Protein AF-A0AAD5WE08-F1 (afdb_monomer_lite)

Sequence (123 aa):
MAFITTPTFSLYNGSLFTIPSKQAKESEQPASKRKIIDPFDPEASVPLPYQLDEQPYSTSVWKRNERERYRVRCVNNGYETLRKHLPVSDVEKRISKVDTLRLAIRYIKHLEAVLKNEEHMFK

Structure (mmCIF, N/CA/C/O backbone):
data_AF-A0AAD5WE08-F1
#
_entry.id   AF-A0AAD5WE08-F1
#
loop_
_atom_site.group_PDB
_atom_site.id
_atom_site.type_symbol
_atom_site.label_atom_id
_atom_site.label_alt_id
_atom_site.label_comp_id
_atom_site.label_asym_id
_atom_site.label_entity_id
_atom_site.label_seq_id
_atom_site.pdbx_PDB_ins_code
_atom_site.Cartn_x
_atom_site.Cartn_y
_atom_site.Cartn_z
_atom_site.occupancy
_atom_site.B_iso_or_equiv
_atom_site.au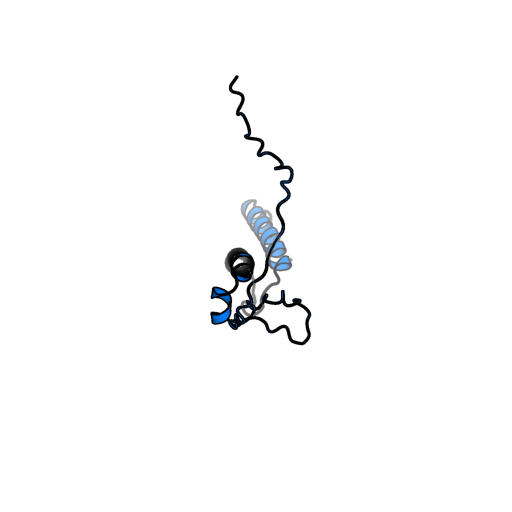th_seq_id
_atom_site.auth_comp_id
_atom_site.auth_asym_id
_atom_site.auth_atom_id
_atom_site.pdbx_PDB_model_num
ATOM 1 N N . MET A 1 1 ? 47.212 24.996 5.043 1.00 40.91 1 MET A N 1
ATOM 2 C CA . MET A 1 1 ? 46.680 25.553 3.782 1.00 40.91 1 MET A CA 1
ATOM 3 C C . MET A 1 1 ? 47.349 24.813 2.630 1.00 40.91 1 MET A C 1
ATOM 5 O O . MET A 1 1 ? 48.452 25.177 2.254 1.00 40.91 1 MET A O 1
ATOM 9 N N . ALA A 1 2 ? 46.764 23.710 2.160 1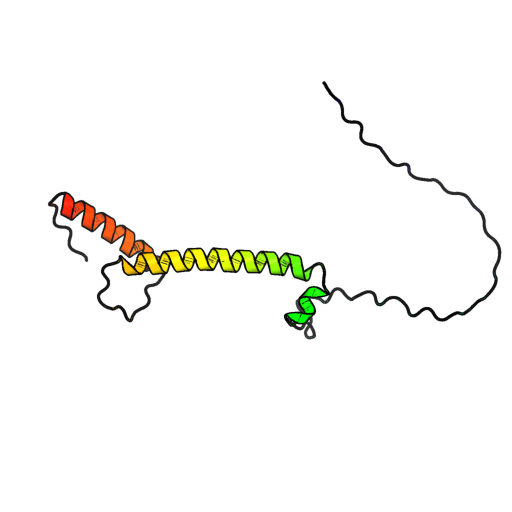.00 43.53 2 ALA A N 1
ATOM 10 C CA . ALA A 1 2 ? 47.317 22.926 1.054 1.00 43.53 2 ALA A CA 1
ATOM 11 C C . ALA A 1 2 ? 46.549 23.277 -0.228 1.00 43.53 2 ALA A C 1
ATOM 13 O O . ALA A 1 2 ? 45.365 22.970 -0.341 1.00 43.53 2 ALA A O 1
ATOM 14 N N . PHE A 1 3 ? 47.216 23.967 -1.152 1.00 45.06 3 PHE A N 1
ATOM 15 C CA . PHE A 1 3 ? 46.708 24.254 -2.490 1.00 45.06 3 PHE A CA 1
ATOM 16 C C . PHE A 1 3 ? 47.048 23.070 -3.396 1.00 45.06 3 PHE A C 1
ATOM 18 O O . PHE A 1 3 ? 48.214 22.723 -3.561 1.00 45.06 3 PHE A O 1
ATOM 25 N N . ILE A 1 4 ? 46.026 22.428 -3.953 1.00 52.19 4 ILE A N 1
ATOM 26 C CA . ILE A 1 4 ? 46.170 21.372 -4.956 1.00 52.19 4 ILE A CA 1
ATOM 27 C C . ILE A 1 4 ? 46.263 22.018 -6.342 1.00 52.19 4 ILE A C 1
ATOM 29 O O . ILE A 1 4 ? 45.307 22.616 -6.829 1.00 52.19 4 ILE A O 1
ATOM 33 N N . THR A 1 5 ? 47.444 21.915 -6.950 1.00 51.31 5 THR A N 1
ATOM 34 C CA . THR A 1 5 ? 47.770 22.364 -8.309 1.00 51.31 5 THR A CA 1
ATOM 35 C C . THR A 1 5 ? 47.083 21.477 -9.348 1.00 51.31 5 THR A C 1
ATOM 37 O O . THR A 1 5 ? 47.321 20.272 -9.395 1.00 51.31 5 THR A O 1
ATOM 40 N N . THR A 1 6 ? 46.259 22.058 -10.218 1.00 56.38 6 THR A N 1
ATOM 41 C CA . THR A 1 6 ? 45.755 21.393 -11.430 1.00 56.38 6 THR A CA 1
ATOM 42 C C . THR A 1 6 ? 46.803 21.475 -12.545 1.00 56.38 6 THR A C 1
ATOM 44 O O . THR A 1 6 ? 47.280 22.581 -12.808 1.00 56.38 6 THR A O 1
ATOM 47 N N . PRO A 1 7 ? 47.143 20.389 -13.260 1.00 52.69 7 PRO A N 1
ATOM 48 C CA . PRO A 1 7 ? 47.931 20.511 -14.478 1.00 52.69 7 PRO A CA 1
ATOM 49 C C . PRO A 1 7 ? 47.046 20.997 -15.634 1.00 52.69 7 PRO A C 1
ATOM 51 O O . PRO A 1 7 ? 46.107 20.325 -16.059 1.00 52.69 7 PRO A O 1
ATOM 54 N N . THR A 1 8 ? 47.365 22.185 -16.141 1.00 57.94 8 THR A N 1
ATOM 55 C CA . THR A 1 8 ? 46.933 22.695 -17.443 1.00 57.94 8 THR A CA 1
ATOM 56 C C . THR A 1 8 ? 47.721 21.970 -18.533 1.00 57.94 8 THR A C 1
ATOM 58 O O . THR A 1 8 ? 48.951 21.956 -18.503 1.00 57.94 8 THR A O 1
ATOM 61 N N . PHE A 1 9 ? 47.039 21.349 -19.499 1.00 45.12 9 PHE A N 1
ATOM 62 C CA . PHE A 1 9 ? 47.710 20.768 -20.663 1.00 45.12 9 PHE A CA 1
ATOM 63 C C . PHE A 1 9 ? 47.558 21.683 -21.879 1.00 45.12 9 PHE A C 1
ATOM 65 O O . PHE A 1 9 ? 46.476 22.176 -22.190 1.00 45.12 9 PHE A O 1
ATOM 72 N N . SER A 1 10 ? 48.710 21.943 -22.488 1.00 48.69 10 SER A N 1
ATOM 73 C CA . SER A 1 10 ? 49.018 22.990 -23.456 1.00 48.69 10 SER A CA 1
ATOM 74 C C . SER A 1 10 ? 48.394 22.756 -24.835 1.00 48.69 10 SER A C 1
ATOM 76 O O . SER A 1 10 ? 48.390 21.635 -25.344 1.00 48.69 10 SER A O 1
ATOM 78 N N . LEU A 1 11 ? 47.930 23.842 -25.462 1.00 44.28 11 LEU A N 1
ATOM 79 C CA . LEU A 1 11 ? 47.588 23.902 -26.883 1.00 44.28 11 LEU A CA 1
ATOM 80 C C . LEU A 1 11 ? 48.883 23.863 -27.705 1.00 44.28 11 LEU A C 1
ATOM 82 O O . LEU A 1 11 ? 49.681 24.799 -27.669 1.00 44.28 11 LEU A O 1
ATOM 86 N N . TYR A 1 12 ? 49.095 22.776 -28.446 1.00 42.19 12 TYR A N 1
ATOM 87 C CA . TYR A 1 12 ? 50.210 22.673 -29.381 1.00 42.19 12 TYR A CA 1
ATOM 88 C C . TYR A 1 12 ? 49.869 23.407 -30.684 1.00 42.19 12 TYR A C 1
ATOM 90 O O . TYR A 1 12 ? 48.940 23.039 -31.403 1.00 42.19 12 TYR A O 1
ATOM 98 N N . ASN A 1 13 ? 50.636 24.467 -30.942 1.00 44.44 13 ASN A N 1
ATOM 99 C CA . ASN A 1 13 ? 50.675 25.228 -32.184 1.00 44.44 13 ASN A CA 1
ATOM 100 C C . ASN A 1 13 ? 51.419 24.458 -33.284 1.00 44.44 13 ASN A C 1
ATOM 102 O O . ASN A 1 13 ? 52.279 23.625 -33.013 1.00 44.44 13 ASN A O 1
ATOM 106 N N . GLY A 1 14 ? 51.067 24.769 -34.531 1.00 39.59 14 GLY A N 1
ATOM 107 C CA . GLY A 1 14 ? 51.415 24.003 -35.720 1.00 39.59 14 GLY A CA 1
ATOM 108 C C . GLY A 1 14 ? 52.897 23.923 -36.086 1.00 39.59 14 GLY A C 1
ATOM 109 O O . GLY A 1 14 ? 53.716 24.769 -35.736 1.00 39.59 14 GLY A O 1
ATOM 110 N N . SER A 1 15 ? 53.196 22.910 -36.899 1.00 39.03 15 SER A N 1
ATOM 111 C CA . SER A 1 15 ? 54.400 22.830 -37.717 1.00 39.03 15 SER A CA 1
ATOM 112 C C . SER A 1 15 ? 54.043 22.254 -39.087 1.00 39.03 15 SER A C 1
ATOM 114 O O . SER A 1 15 ? 53.389 21.217 -39.202 1.00 39.03 15 SER A O 1
ATOM 116 N N . LEU A 1 16 ? 54.444 23.010 -40.105 1.00 44.88 16 LEU A N 1
ATOM 117 C CA . LEU A 1 16 ? 54.352 22.771 -41.539 1.00 44.88 16 LEU A CA 1
ATOM 118 C C . LEU A 1 16 ? 55.339 21.687 -41.973 1.00 44.88 16 LEU A C 1
ATOM 120 O O . LEU A 1 16 ? 56.527 21.960 -41.909 1.00 44.88 16 LEU A O 1
ATOM 124 N N . PHE A 1 17 ? 54.879 20.565 -42.535 1.00 34.69 17 PHE A N 1
ATOM 125 C CA . PHE A 1 17 ? 55.613 19.839 -43.584 1.00 34.69 17 PHE A CA 1
ATOM 126 C C . PHE A 1 17 ? 54.633 19.067 -44.483 1.00 34.69 17 PHE A C 1
ATOM 128 O O . PHE A 1 17 ? 53.858 18.234 -44.020 1.00 34.69 17 PHE A O 1
ATOM 135 N N . THR A 1 18 ? 54.692 19.360 -45.781 1.00 33.00 18 THR A N 1
ATOM 136 C CA . THR A 1 18 ? 54.013 18.643 -46.872 1.00 33.00 18 THR A CA 1
ATOM 137 C C . THR A 1 18 ? 55.073 17.913 -47.710 1.00 33.00 18 THR A C 1
ATOM 139 O O . THR A 1 18 ? 56.204 18.396 -47.780 1.00 33.00 18 THR A O 1
ATOM 142 N N . ILE A 1 19 ? 54.631 16.864 -48.437 1.00 32.06 19 ILE A N 1
ATOM 143 C CA . ILE A 1 19 ? 55.205 16.196 -49.644 1.00 32.06 19 ILE A CA 1
ATOM 144 C C . ILE A 1 19 ? 55.863 14.810 -49.359 1.00 32.06 19 ILE A C 1
ATOM 146 O O . ILE A 1 19 ? 56.600 14.719 -48.382 1.00 32.06 19 ILE A O 1
ATOM 150 N N . PRO A 1 20 ? 55.758 13.750 -50.217 1.00 37.97 20 PRO A N 1
ATOM 151 C CA . PRO A 1 20 ? 54.789 13.379 -51.273 1.00 37.97 20 PRO A CA 1
ATOM 152 C C . PRO A 1 20 ? 54.209 11.934 -51.160 1.00 37.97 20 PRO A C 1
ATOM 154 O O . PRO A 1 20 ? 54.599 11.112 -50.339 1.00 37.97 20 PRO A O 1
ATOM 157 N N . SER A 1 21 ? 53.298 11.628 -52.091 1.00 36.50 21 SER A N 1
ATOM 158 C CA . SER A 1 21 ? 52.581 10.374 -52.371 1.00 36.50 21 SER A CA 1
ATOM 159 C C . SER A 1 21 ? 53.399 9.077 -52.527 1.00 36.50 21 SER A C 1
ATOM 161 O O . SER A 1 21 ? 54.386 9.056 -53.262 1.00 36.50 21 SER A O 1
ATOM 163 N N . LYS A 1 22 ? 52.824 7.953 -52.072 1.00 39.81 22 LYS A N 1
ATOM 164 C CA . LYS A 1 22 ? 52.801 6.671 -52.806 1.00 39.81 22 LYS A CA 1
ATOM 165 C C . LYS A 1 22 ? 51.478 5.945 -52.543 1.00 39.81 22 LYS A C 1
ATOM 167 O O . LYS A 1 22 ? 51.022 5.854 -51.411 1.00 39.81 22 LYS A O 1
ATOM 172 N N . GLN A 1 23 ? 50.854 5.486 -53.623 1.00 36.53 23 GLN A N 1
ATOM 173 C CA . GLN A 1 23 ? 49.604 4.735 -53.629 1.00 36.53 23 GLN A CA 1
ATOM 174 C C . GLN A 1 23 ? 49.810 3.341 -53.020 1.00 36.53 23 GLN A C 1
ATOM 176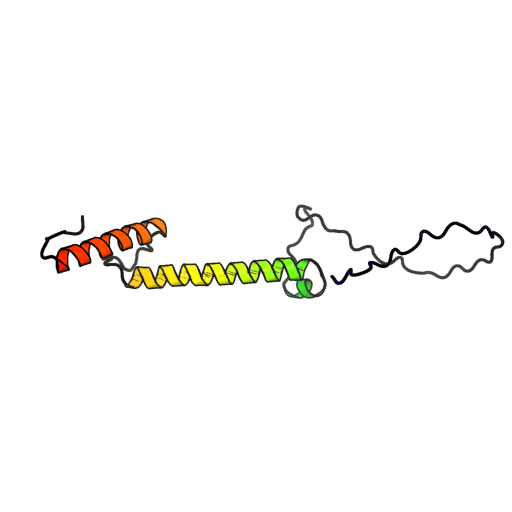 O O . GLN A 1 23 ? 50.691 2.609 -53.463 1.00 36.53 23 GLN A O 1
ATOM 181 N N . ALA A 1 24 ? 48.939 2.956 -52.091 1.00 36.69 24 ALA A N 1
ATOM 182 C CA . ALA A 1 24 ? 48.586 1.566 -51.834 1.00 36.69 24 ALA A CA 1
ATOM 183 C C . ALA A 1 24 ? 47.093 1.534 -51.486 1.00 36.69 24 ALA A C 1
ATOM 185 O O . ALA A 1 24 ? 46.665 2.020 -50.442 1.00 36.69 24 ALA A O 1
ATOM 186 N N . LYS A 1 25 ? 46.287 1.049 -52.433 1.00 39.38 25 LYS A N 1
ATOM 187 C CA . LYS A 1 25 ? 44.914 0.621 -52.179 1.00 39.38 25 LYS A CA 1
ATOM 188 C C . LYS A 1 25 ? 45.012 -0.728 -51.476 1.00 39.38 25 LYS A C 1
ATOM 190 O O . LYS A 1 25 ? 45.254 -1.724 -52.146 1.00 39.38 25 LYS A O 1
ATOM 195 N N . GLU A 1 26 ? 44.789 -0.750 -50.173 1.00 35.66 26 GLU A N 1
ATOM 196 C CA . GLU A 1 26 ? 44.359 -1.954 -49.468 1.00 35.66 26 GLU A CA 1
ATOM 197 C C . GLU A 1 26 ? 43.034 -1.652 -48.772 1.00 35.66 26 GLU A C 1
ATOM 199 O O . GLU A 1 26 ? 42.798 -0.580 -48.219 1.00 35.66 26 GLU A O 1
ATOM 204 N N . SER A 1 27 ? 42.110 -2.580 -48.959 1.00 40.41 27 SER A N 1
ATOM 205 C CA . SER A 1 27 ? 40.704 -2.506 -48.609 1.00 40.41 27 SER A CA 1
ATOM 206 C C . SER A 1 27 ? 40.503 -2.609 -47.099 1.00 40.41 27 SER A C 1
ATOM 208 O O . SER A 1 27 ? 40.371 -3.711 -46.570 1.00 40.41 27 SER A O 1
ATOM 210 N N . GLU A 1 28 ? 40.414 -1.476 -46.410 1.00 39.44 28 GLU A N 1
ATOM 211 C CA . GLU A 1 28 ? 39.891 -1.433 -45.045 1.00 39.44 28 GLU A CA 1
ATOM 212 C C . GLU A 1 28 ? 38.385 -1.147 -45.076 1.00 39.44 28 GLU A C 1
ATOM 214 O O . GLU A 1 28 ? 37.923 -0.066 -45.446 1.00 39.44 28 GLU A O 1
ATOM 219 N N . GLN A 1 29 ? 37.605 -2.167 -44.714 1.00 36.53 29 GLN A N 1
ATOM 220 C CA . GLN A 1 29 ? 36.174 -2.067 -44.428 1.00 36.53 29 GLN A CA 1
ATOM 221 C C . GLN A 1 29 ? 35.949 -0.933 -43.411 1.00 36.53 29 GLN A C 1
ATOM 223 O O . GLN A 1 29 ? 36.518 -0.994 -42.317 1.00 36.53 29 GLN A O 1
ATOM 228 N N . PRO A 1 30 ? 35.144 0.106 -43.709 1.00 37.09 30 PRO A N 1
ATOM 229 C CA . PRO A 1 30 ? 34.954 1.192 -42.765 1.00 37.09 30 PRO A CA 1
ATOM 230 C C . PRO A 1 30 ? 34.209 0.663 -41.539 1.00 37.09 30 PRO A C 1
ATOM 232 O O . PRO A 1 30 ? 33.101 0.135 -41.650 1.00 37.09 30 PRO A O 1
ATOM 235 N N . ALA A 1 31 ? 34.830 0.818 -40.368 1.00 48.62 31 ALA A N 1
ATOM 236 C CA . ALA A 1 31 ? 34.240 0.525 -39.071 1.00 48.62 31 ALA A CA 1
ATOM 237 C C . ALA A 1 31 ? 32.812 1.088 -39.012 1.00 48.62 31 ALA A C 1
ATOM 239 O O . ALA A 1 31 ? 32.606 2.305 -39.052 1.00 48.62 31 ALA A O 1
ATOM 240 N N . SER A 1 32 ? 31.829 0.183 -38.966 1.00 49.78 32 SER A N 1
ATOM 241 C CA . SER A 1 32 ? 30.408 0.517 -38.913 1.00 49.78 32 SER A CA 1
ATOM 242 C C . SER A 1 32 ? 30.162 1.417 -37.706 1.00 49.78 32 SER A C 1
ATOM 244 O O . SER A 1 32 ? 30.155 0.966 -36.557 1.00 49.78 32 SER A O 1
ATOM 246 N N . LYS A 1 33 ? 30.008 2.720 -37.964 1.00 50.41 33 LYS A N 1
ATOM 247 C CA . LYS A 1 33 ? 29.521 3.685 -36.982 1.00 50.41 33 LYS A CA 1
ATOM 248 C C . LYS A 1 33 ? 28.128 3.207 -36.597 1.00 50.41 33 LYS A C 1
ATOM 250 O O . LYS A 1 33 ? 27.182 3.419 -37.352 1.00 50.41 33 LYS A O 1
ATOM 255 N N . ARG A 1 34 ? 28.025 2.494 -35.470 1.00 58.97 34 ARG A N 1
ATOM 256 C CA . ARG A 1 34 ? 26.754 1.993 -34.937 1.00 58.97 34 ARG A CA 1
ATOM 257 C C . ARG A 1 34 ? 25.809 3.187 -34.863 1.00 58.97 34 ARG A C 1
ATOM 259 O O . ARG A 1 34 ? 26.061 4.120 -34.102 1.00 58.97 34 ARG A O 1
ATOM 266 N N . LYS A 1 35 ? 24.792 3.196 -35.728 1.00 62.34 35 LYS A N 1
ATOM 267 C CA . LYS A 1 35 ? 23.781 4.251 -35.752 1.00 62.34 35 LYS A CA 1
ATOM 268 C C . LYS A 1 35 ? 23.181 4.302 -34.351 1.00 62.34 35 LYS A C 1
ATOM 270 O O . LYS A 1 35 ? 22.784 3.266 -33.823 1.00 62.34 35 LYS A O 1
ATOM 275 N N . ILE A 1 36 ? 23.176 5.478 -33.731 1.00 64.94 36 ILE A N 1
ATOM 276 C CA . ILE A 1 36 ? 22.331 5.718 -32.564 1.00 64.94 36 ILE A CA 1
ATOM 277 C C . ILE A 1 36 ? 20.908 5.543 -33.091 1.00 64.94 36 ILE A C 1
ATOM 279 O O . ILE A 1 36 ? 20.441 6.367 -33.871 1.00 64.94 36 ILE A O 1
ATOM 283 N N . ILE A 1 37 ? 20.301 4.397 -32.785 1.00 68.31 37 ILE A N 1
ATOM 284 C CA . ILE A 1 37 ? 18.940 4.072 -33.206 1.00 68.31 37 ILE A CA 1
ATOM 285 C C . ILE A 1 37 ? 18.027 5.007 -32.418 1.00 68.31 37 ILE A C 1
ATOM 287 O O . ILE A 1 37 ? 18.095 5.035 -31.185 1.00 68.31 37 ILE A O 1
ATOM 291 N N . ASP A 1 38 ? 17.237 5.809 -33.130 1.00 72.88 38 ASP A N 1
ATOM 292 C CA . ASP A 1 38 ? 16.216 6.646 -32.512 1.00 72.88 38 ASP A CA 1
ATOM 293 C C . ASP A 1 38 ? 15.225 5.727 -31.774 1.00 72.88 38 ASP A C 1
ATOM 295 O O . ASP A 1 38 ? 14.686 4.804 -32.388 1.00 72.88 38 ASP A O 1
ATOM 299 N N . PRO A 1 39 ? 14.980 5.930 -30.466 1.00 69.81 39 PRO A N 1
ATOM 300 C CA . PRO A 1 39 ? 14.023 5.132 -29.703 1.00 69.81 39 PRO A CA 1
ATOM 301 C C . PRO A 1 39 ? 12.593 5.105 -30.270 1.00 69.81 39 PRO A C 1
ATOM 303 O O . PRO A 1 39 ? 11.813 4.256 -29.841 1.00 69.81 39 PRO A O 1
ATOM 306 N N . PHE A 1 40 ? 12.240 6.027 -31.174 1.00 73.75 40 PHE A N 1
ATOM 307 C CA . PHE A 1 40 ? 10.926 6.119 -31.821 1.00 73.75 40 PHE A CA 1
ATOM 308 C C . PHE A 1 40 ? 10.943 5.792 -33.322 1.00 73.75 40 PHE A C 1
ATOM 310 O O . PHE A 1 40 ? 9.942 6.025 -34.002 1.00 73.75 40 PHE A O 1
ATOM 317 N N . ASP A 1 41 ? 12.048 5.259 -33.851 1.00 81.56 41 ASP A N 1
ATOM 318 C CA . ASP A 1 41 ? 12.098 4.774 -35.233 1.00 81.56 41 ASP A CA 1
ATOM 319 C C . ASP A 1 41 ? 11.060 3.642 -35.423 1.00 81.56 41 ASP A C 1
ATOM 321 O O . ASP A 1 41 ? 10.958 2.770 -34.555 1.00 81.56 41 ASP A O 1
ATOM 325 N N . PRO A 1 42 ? 10.272 3.599 -36.516 1.00 77.75 42 PRO A N 1
ATOM 326 C CA . PRO A 1 42 ? 9.410 2.451 -36.811 1.00 77.75 42 PRO A CA 1
ATOM 327 C C . PRO A 1 42 ? 10.170 1.113 -36.889 1.00 77.75 42 PRO A C 1
ATOM 329 O O . PRO A 1 42 ? 9.557 0.065 -36.689 1.00 77.75 42 PRO A O 1
ATOM 332 N N . GLU A 1 43 ? 11.485 1.131 -37.137 1.00 74.38 43 GLU A N 1
ATOM 333 C CA . GLU A 1 43 ? 12.354 -0.055 -37.084 1.00 74.38 43 GLU A CA 1
ATOM 334 C C . GLU A 1 43 ? 12.992 -0.298 -35.696 1.00 74.38 43 GLU A C 1
ATOM 336 O O . GLU A 1 43 ? 13.714 -1.283 -35.505 1.00 74.38 43 GLU A O 1
ATOM 341 N N . ALA A 1 44 ? 12.738 0.561 -34.700 1.00 70.25 44 ALA A N 1
ATOM 342 C CA . ALA A 1 44 ? 13.274 0.408 -33.350 1.00 70.25 44 ALA A CA 1
ATOM 343 C C . ALA A 1 44 ? 12.630 -0.789 -32.632 1.00 70.25 44 ALA A C 1
ATOM 345 O O . ALA A 1 44 ? 11.542 -0.718 -32.060 1.00 70.25 44 ALA A O 1
ATOM 346 N N . SER A 1 45 ? 13.345 -1.913 -32.616 1.00 72.31 45 SER A N 1
ATOM 347 C CA . SER A 1 45 ? 12.993 -3.078 -31.805 1.00 72.31 45 SER A CA 1
ATOM 348 C C . SER A 1 45 ? 13.467 -2.895 -30.366 1.00 72.31 45 SER A C 1
ATOM 350 O O . SER A 1 45 ? 14.623 -2.544 -30.123 1.00 72.31 45 SER A O 1
ATOM 352 N N . VAL A 1 46 ? 12.617 -3.242 -29.392 1.00 70.50 46 VAL A N 1
ATOM 353 C CA . VAL A 1 46 ? 13.076 -3.463 -28.013 1.00 70.50 46 VAL A CA 1
ATOM 354 C C . VAL A 1 46 ? 14.124 -4.585 -28.052 1.00 70.50 46 VAL A C 1
ATOM 356 O O . VAL A 1 46 ? 13.810 -5.671 -28.546 1.00 70.50 46 VAL A O 1
ATOM 359 N N . PRO A 1 47 ? 15.365 -4.353 -27.588 1.00 68.38 47 PRO A N 1
ATOM 360 C CA . PRO A 1 47 ? 16.412 -5.364 -27.658 1.00 68.38 47 PRO A CA 1
ATOM 361 C C . PRO A 1 47 ? 16.044 -6.574 -26.797 1.00 68.38 47 PRO A C 1
ATOM 363 O O . PRO A 1 47 ? 15.613 -6.437 -25.648 1.00 68.38 47 PRO A O 1
ATOM 366 N N . LEU A 1 48 ? 16.220 -7.768 -27.364 1.00 67.94 48 LEU A N 1
ATOM 367 C CA . LEU A 1 48 ? 16.043 -9.030 -26.656 1.00 67.94 48 LEU A CA 1
ATOM 368 C C . LEU A 1 48 ? 17.058 -9.120 -25.504 1.00 67.94 48 LEU A C 1
ATOM 370 O O . LEU A 1 48 ? 18.145 -8.552 -25.614 1.00 67.94 48 LEU A O 1
ATOM 374 N N . PRO A 1 49 ? 16.767 -9.857 -24.414 1.00 63.16 49 PRO A N 1
ATOM 375 C CA . PRO A 1 49 ? 17.639 -9.913 -23.238 1.00 63.16 49 PRO A CA 1
ATOM 376 C C . PRO A 1 49 ? 19.111 -10.233 -23.544 1.00 63.16 49 PRO A C 1
ATOM 378 O O . PRO A 1 49 ? 19.992 -9.652 -22.924 1.00 63.16 49 PRO A O 1
ATOM 381 N N . TYR A 1 50 ? 19.376 -11.088 -24.537 1.00 62.84 50 TYR A N 1
ATOM 382 C CA . TYR A 1 50 ? 20.732 -11.443 -24.985 1.00 62.84 50 TYR A CA 1
ATOM 383 C C . TYR A 1 50 ? 21.469 -10.283 -25.692 1.00 62.84 50 TYR A C 1
ATOM 385 O O . TYR A 1 50 ? 22.689 -10.189 -25.630 1.00 62.84 50 TYR A O 1
ATOM 393 N N . GLN A 1 51 ? 20.743 -9.359 -26.324 1.00 64.31 51 GLN A N 1
ATOM 394 C CA . GLN A 1 51 ? 21.311 -8.217 -27.054 1.00 64.31 51 GLN A CA 1
ATOM 395 C C . GLN A 1 51 ? 21.684 -7.045 -26.127 1.00 64.31 51 GLN A C 1
ATOM 397 O O . GLN A 1 51 ? 22.275 -6.061 -26.575 1.00 64.31 51 GLN A O 1
ATOM 402 N N . LEU A 1 52 ? 21.336 -7.128 -24.837 1.00 61.88 52 LEU A N 1
ATOM 403 C CA . LEU A 1 52 ? 21.642 -6.096 -23.843 1.00 61.88 52 LEU A CA 1
ATOM 404 C C . LEU A 1 52 ? 23.122 -6.087 -23.438 1.00 61.88 52 LEU A C 1
ATOM 406 O O . LEU A 1 52 ? 23.637 -5.035 -23.055 1.00 61.88 52 LEU A O 1
ATOM 410 N N . ASP A 1 53 ? 2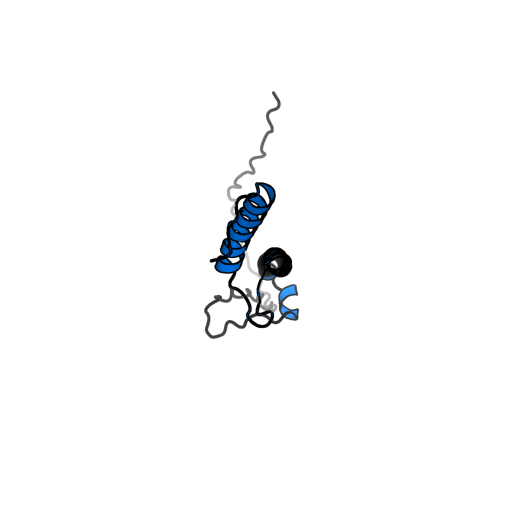3.819 -7.218 -23.566 1.00 60.41 53 ASP A N 1
ATOM 411 C CA . ASP A 1 53 ? 25.223 -7.338 -23.160 1.00 60.41 53 ASP A CA 1
ATOM 412 C C . ASP A 1 53 ? 26.177 -6.577 -24.104 1.00 60.41 53 ASP A C 1
ATOM 414 O O . ASP A 1 53 ? 27.244 -6.131 -23.683 1.00 60.41 53 ASP A O 1
ATOM 418 N N . GLU A 1 54 ? 25.776 -6.332 -25.360 1.00 60.47 54 GLU A N 1
ATOM 419 C CA . GLU A 1 54 ? 26.627 -5.691 -26.377 1.00 60.47 54 GLU A CA 1
ATOM 420 C C . GLU A 1 54 ? 26.536 -4.152 -26.435 1.00 60.47 54 GLU A C 1
ATOM 422 O O . GLU A 1 54 ? 27.315 -3.508 -27.152 1.00 60.47 54 GLU A O 1
ATOM 427 N N . GLN A 1 55 ? 25.602 -3.531 -25.701 1.00 58.75 55 GLN A N 1
ATOM 428 C CA . GLN A 1 55 ? 25.338 -2.089 -25.790 1.00 58.75 55 GLN A CA 1
ATOM 429 C C . GLN A 1 55 ? 25.661 -1.362 -24.470 1.00 58.75 55 GLN A C 1
ATOM 431 O O . GLN A 1 55 ? 24.881 -1.450 -23.514 1.00 58.75 55 GLN A O 1
ATOM 436 N N . PRO A 1 56 ? 26.752 -0.568 -24.397 1.00 56.59 56 PRO A N 1
ATOM 437 C CA . PRO A 1 56 ? 27.253 0.010 -23.143 1.00 56.59 56 PRO A CA 1
ATOM 438 C C . PRO A 1 56 ? 26.277 0.989 -22.470 1.00 56.59 56 PRO A C 1
ATOM 440 O O . PRO A 1 56 ? 26.262 1.093 -21.245 1.00 56.59 56 PRO A O 1
ATOM 443 N N . TYR A 1 57 ? 25.409 1.659 -23.237 1.00 54.62 57 TYR A N 1
ATOM 444 C CA . TYR A 1 57 ? 24.384 2.564 -22.696 1.00 54.62 57 TYR A CA 1
ATOM 445 C C . TYR A 1 57 ? 23.104 1.840 -22.240 1.00 54.62 57 TYR A C 1
ATOM 447 O O . TYR A 1 57 ? 22.407 2.315 -21.343 1.00 54.62 57 TYR A O 1
ATOM 455 N N . SER A 1 58 ? 22.808 0.668 -22.817 1.00 61.50 58 SER A N 1
ATOM 456 C CA . SER A 1 58 ? 21.605 -0.109 -22.489 1.00 61.50 58 SER A CA 1
ATOM 457 C C . SER A 1 58 ? 21.684 -0.705 -21.080 1.00 61.50 58 SER A C 1
ATOM 459 O O . SER A 1 58 ? 20.702 -0.698 -20.336 1.00 61.50 58 SER A O 1
ATOM 461 N N . THR A 1 59 ? 22.883 -1.120 -20.661 1.00 67.06 59 THR A N 1
ATOM 462 C CA . THR A 1 59 ? 23.096 -1.793 -19.376 1.00 67.06 59 THR A CA 1
ATOM 463 C C . THR A 1 59 ? 22.879 -0.865 -18.181 1.00 67.06 59 THR A C 1
ATOM 465 O O . THR A 1 59 ? 22.375 -1.311 -17.152 1.00 67.06 59 THR A O 1
ATOM 468 N N . SER A 1 60 ? 23.211 0.429 -18.281 1.00 78.25 60 SER A N 1
ATOM 469 C CA . SER A 1 60 ? 23.076 1.377 -17.164 1.00 78.25 60 SER A CA 1
ATOM 470 C C . SER A 1 60 ? 21.612 1.747 -16.901 1.00 78.25 60 SER A C 1
ATOM 472 O O . SER A 1 60 ? 21.155 1.703 -15.753 1.00 78.25 60 SER A O 1
ATOM 474 N N . VAL A 1 61 ? 20.853 2.037 -17.965 1.00 80.38 61 VAL A N 1
ATOM 475 C CA . VAL A 1 61 ? 19.413 2.318 -17.904 1.00 80.38 61 VAL A CA 1
ATOM 476 C C . VAL A 1 61 ? 18.649 1.072 -17.472 1.00 80.38 61 VAL A C 1
ATOM 478 O O . VAL A 1 61 ? 17.815 1.162 -16.572 1.00 80.38 61 VAL A O 1
ATOM 481 N N . TRP A 1 62 ? 18.976 -0.097 -18.031 1.00 80.88 62 TRP A N 1
ATOM 482 C CA . TRP A 1 62 ? 18.379 -1.369 -17.630 1.00 80.88 62 TRP A CA 1
ATOM 483 C C . TRP A 1 62 ? 18.638 -1.676 -16.149 1.00 80.88 62 TRP A C 1
ATOM 485 O O . TRP A 1 62 ? 17.685 -1.893 -15.401 1.00 80.88 62 TRP A O 1
ATOM 495 N N . LYS A 1 63 ? 19.891 -1.568 -15.675 1.00 84.25 63 LYS A N 1
ATOM 496 C CA . LYS A 1 63 ? 20.236 -1.740 -14.250 1.00 84.25 63 LYS A CA 1
ATOM 497 C C . LYS A 1 63 ? 19.468 -0.763 -13.360 1.00 84.25 63 LYS A C 1
ATOM 499 O O . LYS A 1 63 ? 19.051 -1.132 -12.265 1.00 84.25 63 LYS A O 1
ATOM 504 N N . ARG A 1 64 ? 19.286 0.492 -13.790 1.00 88.69 64 ARG A N 1
ATOM 505 C CA . ARG A 1 64 ? 18.502 1.492 -13.043 1.00 88.69 64 ARG A CA 1
ATOM 506 C C . ARG A 1 64 ? 17.021 1.116 -12.979 1.00 88.69 64 ARG A C 1
ATOM 508 O O . ARG A 1 64 ? 16.439 1.183 -11.899 1.00 88.69 64 ARG A O 1
ATOM 515 N N . ASN A 1 65 ? 16.433 0.705 -14.098 1.00 93.31 65 ASN A N 1
ATOM 516 C CA . ASN A 1 65 ? 15.034 0.286 -14.164 1.00 93.31 65 ASN A CA 1
ATOM 517 C C . ASN A 1 65 ? 14.783 -0.975 -13.331 1.00 93.31 65 ASN A C 1
ATOM 519 O O . ASN A 1 65 ? 13.762 -1.065 -12.655 1.00 93.31 65 ASN A O 1
ATOM 523 N N . GLU A 1 66 ? 15.723 -1.918 -13.324 1.00 91.12 66 GLU A N 1
ATOM 524 C CA . GLU A 1 66 ? 15.609 -3.131 -12.519 1.00 91.12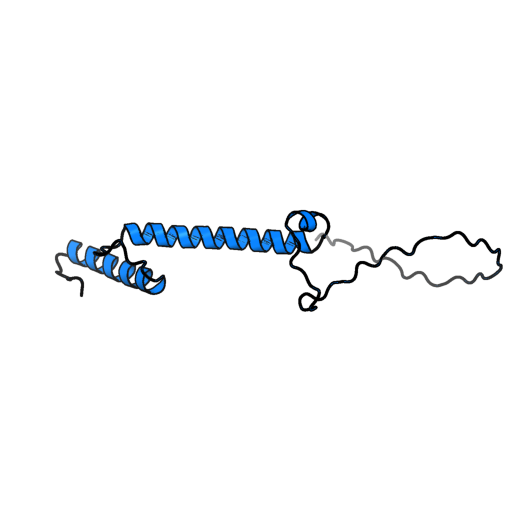 66 GLU A CA 1
ATOM 525 C C . GLU A 1 66 ? 15.643 -2.822 -11.017 1.00 91.12 66 GLU A C 1
ATOM 527 O O . GLU A 1 66 ? 14.802 -3.308 -10.259 1.00 91.12 66 GLU A O 1
ATOM 532 N N . ARG A 1 67 ? 16.528 -1.913 -10.582 1.00 96.44 67 ARG A N 1
ATOM 533 C CA . ARG A 1 67 ? 16.506 -1.409 -9.198 1.00 96.44 67 ARG A CA 1
ATOM 534 C C . ARG A 1 67 ? 15.171 -0.757 -8.846 1.00 96.44 67 ARG A C 1
ATOM 536 O O . ARG A 1 67 ? 14.652 -0.984 -7.754 1.00 96.44 67 ARG A O 1
ATOM 543 N N . GLU A 1 68 ? 14.603 0.028 -9.759 1.00 97.19 68 GLU A N 1
ATOM 544 C CA . GLU A 1 68 ? 13.316 0.686 -9.526 1.00 97.19 68 GLU A CA 1
ATOM 545 C C . GLU A 1 68 ? 12.164 -0.322 -9.423 1.00 97.19 68 GLU A C 1
ATOM 547 O O . GLU A 1 68 ? 11.336 -0.223 -8.517 1.00 97.19 68 GLU A O 1
ATOM 552 N N . ARG A 1 69 ? 12.150 -1.360 -10.267 1.00 98.12 69 ARG A N 1
ATOM 553 C CA . ARG A 1 69 ? 11.189 -2.469 -10.153 1.00 98.12 69 ARG A CA 1
ATOM 554 C C . ARG A 1 69 ? 11.285 -3.162 -8.800 1.00 98.12 69 ARG A C 1
ATOM 556 O O . ARG A 1 69 ? 10.252 -3.413 -8.180 1.00 98.12 69 ARG A O 1
ATOM 563 N N . TYR A 1 70 ? 12.500 -3.441 -8.325 1.00 98.12 70 TYR A N 1
ATOM 564 C CA . TYR A 1 70 ? 12.709 -4.039 -7.006 1.00 98.12 70 TYR A CA 1
ATOM 565 C C . TYR A 1 70 ? 12.183 -3.135 -5.885 1.00 98.12 70 TYR A C 1
ATOM 567 O O . TYR A 1 70 ? 11.414 -3.582 -5.035 1.00 98.12 70 TYR A O 1
ATOM 575 N N . ARG A 1 71 ? 12.512 -1.839 -5.926 1.00 98.38 71 ARG A N 1
ATOM 576 C CA . ARG A 1 71 ? 12.027 -0.854 -4.951 1.00 98.38 71 ARG A CA 1
ATOM 577 C C . ARG A 1 71 ? 10.495 -0.817 -4.898 1.00 98.38 71 ARG A C 1
ATOM 579 O O . ARG A 1 71 ? 9.913 -0.868 -3.815 1.00 98.38 71 ARG A O 1
ATOM 586 N N . VAL A 1 72 ? 9.834 -0.780 -6.057 1.00 98.38 72 VAL A N 1
ATOM 587 C CA . VAL A 1 72 ? 8.364 -0.792 -6.155 1.00 98.38 72 VAL A CA 1
ATOM 588 C C . VAL A 1 72 ? 7.777 -2.115 -5.657 1.00 98.38 72 VAL A C 1
ATOM 590 O O . VAL A 1 72 ? 6.755 -2.100 -4.969 1.00 98.38 72 VAL A O 1
ATOM 593 N N . ARG A 1 73 ? 8.425 -3.255 -5.937 1.00 98.31 73 ARG A N 1
ATOM 594 C CA . ARG A 1 73 ? 8.016 -4.567 -5.411 1.00 98.31 73 ARG A CA 1
ATOM 595 C C . ARG A 1 73 ? 8.021 -4.578 -3.883 1.00 98.31 73 ARG A C 1
ATOM 597 O O . ARG A 1 73 ? 7.033 -5.014 -3.299 1.00 98.31 73 ARG A O 1
ATOM 604 N N . CYS A 1 74 ? 9.059 -4.036 -3.243 1.00 98.19 74 CYS A N 1
ATOM 605 C CA . CYS A 1 74 ? 9.121 -3.914 -1.783 1.00 98.19 74 CYS A CA 1
ATOM 606 C C . CYS A 1 74 ? 7.953 -3.090 -1.222 1.00 98.19 74 CYS A C 1
ATOM 608 O O . CYS A 1 74 ? 7.309 -3.509 -0.262 1.00 98.19 74 CYS A O 1
ATOM 610 N N . VAL A 1 75 ? 7.623 -1.956 -1.853 1.00 98.19 75 VAL A N 1
ATOM 611 C CA . VAL A 1 75 ? 6.468 -1.134 -1.451 1.00 98.19 75 VAL A CA 1
ATOM 612 C C . VAL A 1 75 ? 5.160 -1.913 -1.602 1.00 98.19 75 VAL A C 1
ATOM 614 O O . VAL A 1 75 ? 4.330 -1.906 -0.696 1.00 98.19 75 VAL A O 1
ATOM 617 N N . ASN A 1 76 ? 4.965 -2.603 -2.727 1.00 97.75 76 ASN A N 1
ATOM 618 C CA . ASN A 1 76 ? 3.751 -3.383 -2.971 1.00 97.75 76 ASN A CA 1
ATOM 619 C C . ASN A 1 76 ? 3.598 -4.537 -1.967 1.00 97.75 76 ASN A C 1
ATOM 621 O O . ASN A 1 76 ? 2.496 -4.737 -1.462 1.00 97.75 76 ASN A O 1
ATOM 625 N N . ASN A 1 77 ? 4.691 -5.221 -1.617 1.00 97.75 77 ASN A N 1
ATOM 626 C CA . ASN A 1 77 ? 4.692 -6.228 -0.556 1.00 97.75 77 ASN A CA 1
ATOM 627 C C . ASN A 1 77 ? 4.297 -5.616 0.800 1.00 97.75 77 ASN A C 1
ATOM 629 O O . ASN A 1 77 ? 3.496 -6.191 1.528 1.00 97.75 77 ASN A O 1
ATOM 633 N N . GLY A 1 78 ? 4.770 -4.402 1.107 1.00 97.44 78 GLY A N 1
ATOM 634 C CA . GLY A 1 78 ? 4.326 -3.655 2.288 1.00 97.44 78 GLY A CA 1
ATOM 635 C C . GLY A 1 78 ? 2.812 -3.407 2.309 1.00 97.44 78 GLY A C 1
ATOM 636 O O . GLY A 1 78 ? 2.167 -3.617 3.333 1.00 97.44 78 GLY A O 1
ATOM 637 N N . TYR A 1 79 ? 2.219 -3.039 1.168 1.00 96.88 79 TYR A N 1
ATOM 638 C CA . TYR A 1 79 ? 0.762 -2.904 1.040 1.00 96.88 79 TYR A CA 1
ATOM 639 C C . TYR A 1 79 ? 0.021 -4.234 1.234 1.00 96.88 79 TYR A C 1
ATOM 641 O O . TYR A 1 79 ? -1.066 -4.245 1.802 1.00 96.88 79 TYR A O 1
ATOM 649 N N . GLU A 1 80 ? 0.559 -5.350 0.743 1.00 94.62 80 GLU A N 1
ATOM 650 C CA . GLU A 1 80 ? -0.048 -6.673 0.936 1.00 94.62 80 GLU A CA 1
ATOM 651 C C . GLU A 1 80 ? -0.010 -7.109 2.399 1.00 94.62 80 GLU A C 1
ATOM 653 O O . GLU A 1 80 ? -1.034 -7.547 2.920 1.00 94.62 80 GLU A O 1
ATOM 658 N N . THR A 1 81 ? 1.117 -6.913 3.084 1.00 95.38 81 THR A N 1
ATOM 659 C CA . THR A 1 81 ? 1.214 -7.142 4.530 1.00 95.38 81 THR A CA 1
ATOM 660 C C . THR A 1 81 ? 0.226 -6.268 5.293 1.00 95.38 81 THR A C 1
ATOM 662 O O . THR A 1 81 ? -0.512 -6.785 6.124 1.00 95.38 81 THR A O 1
ATOM 665 N N . LEU A 1 82 ? 0.133 -4.974 4.966 1.00 95.88 82 LEU A N 1
ATOM 666 C CA . LEU A 1 82 ? -0.822 -4.072 5.611 1.00 95.88 82 LEU A CA 1
ATOM 667 C C . LEU A 1 82 ? -2.263 -4.579 5.466 1.00 95.88 82 LEU A C 1
ATOM 669 O O . LEU A 1 82 ? -2.983 -4.630 6.456 1.00 95.88 82 LEU A O 1
ATOM 673 N N . ARG A 1 83 ? -2.672 -5.022 4.269 1.00 93.81 83 ARG A N 1
ATOM 674 C CA . ARG A 1 83 ? -4.033 -5.535 4.024 1.00 93.81 83 ARG A CA 1
ATOM 675 C C . ARG A 1 83 ? -4.392 -6.750 4.875 1.00 93.81 83 ARG A C 1
ATOM 677 O O . ARG A 1 83 ? -5.545 -6.853 5.271 1.00 93.81 83 ARG A O 1
ATOM 684 N N . LYS A 1 84 ? -3.433 -7.626 5.193 1.00 92.06 84 LYS A N 1
ATOM 685 C CA . LYS A 1 84 ? -3.662 -8.793 6.069 1.00 92.06 84 LYS A CA 1
ATOM 686 C C . LYS A 1 84 ? -4.055 -8.402 7.496 1.00 92.06 84 LYS A C 1
ATOM 688 O O . LYS A 1 84 ? -4.649 -9.209 8.198 1.00 92.06 84 LYS A O 1
ATOM 693 N N . HIS A 1 85 ? -3.714 -7.187 7.921 1.00 93.25 85 HIS A N 1
ATOM 694 C CA . HIS A 1 85 ? -4.034 -6.673 9.251 1.00 93.25 85 HIS A CA 1
ATOM 695 C C . HIS A 1 85 ? -5.298 -5.810 9.284 1.00 93.25 85 HIS A C 1
ATOM 697 O O . HIS A 1 85 ? -5.689 -5.365 10.359 1.00 93.25 85 HIS A O 1
ATOM 703 N N . LEU A 1 86 ? -5.927 -5.535 8.137 1.00 92.12 86 LEU A N 1
ATOM 704 C CA . LEU A 1 86 ? -7.135 -4.718 8.092 1.00 92.12 86 LEU A CA 1
ATOM 705 C C . LEU A 1 86 ? -8.383 -5.593 8.261 1.00 92.12 86 LEU A C 1
ATOM 707 O O . LEU A 1 86 ? -8.446 -6.676 7.678 1.00 92.12 86 LEU A O 1
ATOM 711 N N . PRO A 1 87 ? -9.400 -5.122 9.001 1.00 89.06 87 PRO A N 1
ATOM 712 C CA . PRO A 1 87 ? -10.661 -5.836 9.143 1.00 89.06 87 PRO A CA 1
ATOM 713 C C . PRO A 1 87 ? -11.484 -5.663 7.862 1.00 89.06 87 PRO A C 1
ATOM 715 O O . PRO A 1 87 ? -12.140 -4.643 7.654 1.00 89.06 87 PRO A O 1
ATOM 718 N N . VAL A 1 88 ? -11.401 -6.647 6.970 1.00 82.62 88 VAL A N 1
ATOM 719 C CA . VAL A 1 88 ? -12.090 -6.666 5.674 1.00 82.62 88 VAL A CA 1
ATOM 720 C C . VAL A 1 88 ? -12.897 -7.956 5.604 1.00 82.62 88 VAL A C 1
ATOM 722 O O . VAL A 1 88 ? -12.333 -9.032 5.778 1.00 82.62 88 VAL A O 1
ATOM 725 N N . SER A 1 89 ? -14.206 -7.856 5.364 1.00 70.00 89 SER A N 1
ATOM 726 C CA . SER A 1 89 ? -15.102 -9.019 5.273 1.00 70.00 89 SER A CA 1
ATOM 727 C C . SER A 1 89 ? -14.830 -9.878 4.035 1.00 70.00 89 SER A C 1
ATOM 729 O O . SER A 1 89 ? -14.940 -11.100 4.090 1.00 70.00 89 SER A O 1
ATOM 731 N N . ASP A 1 90 ? -14.429 -9.238 2.933 1.00 68.56 90 ASP A N 1
ATOM 732 C CA . ASP A 1 90 ? -14.356 -9.862 1.614 1.00 68.56 90 ASP A CA 1
ATOM 733 C C . ASP A 1 90 ? -12.895 -10.025 1.184 1.00 68.56 90 ASP A C 1
ATOM 735 O O . ASP A 1 90 ? -12.311 -9.153 0.535 1.00 68.56 90 ASP A O 1
ATOM 739 N N . VAL A 1 91 ? -12.304 -11.172 1.525 1.00 64.00 91 VAL A N 1
ATOM 740 C CA . VAL A 1 91 ? -10.924 -11.545 1.146 1.00 64.00 91 VAL A CA 1
ATOM 741 C C . VAL A 1 91 ? -10.731 -11.557 -0.382 1.00 64.00 91 VAL A C 1
ATOM 743 O O . VAL A 1 91 ? -9.624 -11.350 -0.880 1.00 64.00 91 VAL A O 1
ATOM 746 N N . GLU A 1 92 ? -11.815 -11.734 -1.139 1.00 68.62 92 GLU A N 1
ATOM 747 C CA . GLU A 1 92 ? -11.815 -11.816 -2.602 1.00 68.62 92 GLU A CA 1
ATOM 748 C C . GLU A 1 92 ? -11.591 -10.457 -3.294 1.00 68.62 92 GLU A C 1
ATOM 750 O O . GLU A 1 92 ? -11.032 -10.387 -4.394 1.00 68.62 92 GLU A O 1
ATOM 755 N N . LYS A 1 93 ? -11.997 -9.343 -2.665 1.00 80.00 93 LYS A N 1
ATOM 756 C CA . LYS A 1 93 ? -11.893 -8.010 -3.274 1.00 80.00 93 LYS A CA 1
ATOM 757 C C . LYS A 1 93 ? -10.545 -7.367 -2.961 1.00 80.00 93 LYS A C 1
ATOM 759 O O . LYS A 1 93 ? -10.252 -6.971 -1.834 1.00 80.00 93 LYS A O 1
ATOM 764 N N . ARG A 1 94 ? -9.722 -7.159 -3.997 1.00 82.94 94 ARG A N 1
ATOM 765 C CA . ARG A 1 94 ? -8.462 -6.407 -3.862 1.00 82.94 94 ARG A CA 1
ATOM 766 C C . ARG A 1 94 ? -8.747 -4.926 -3.589 1.00 82.94 94 ARG A C 1
ATOM 768 O O . ARG A 1 94 ? -9.196 -4.200 -4.471 1.00 82.94 94 ARG A O 1
ATOM 775 N N . ILE A 1 95 ? -8.419 -4.465 -2.383 1.00 90.06 95 ILE A N 1
ATOM 776 C CA . ILE A 1 95 ? -8.559 -3.059 -1.977 1.00 90.06 95 ILE A CA 1
ATOM 777 C C . ILE A 1 95 ? -7.514 -2.182 -2.684 1.00 90.06 95 ILE A C 1
ATOM 779 O O . ILE A 1 95 ? -6.322 -2.524 -2.754 1.00 90.06 95 ILE A O 1
ATOM 783 N N . SER A 1 96 ? -7.946 -1.011 -3.163 1.00 94.56 96 SER A N 1
ATOM 784 C CA . SER A 1 96 ? -7.067 -0.003 -3.766 1.00 94.56 96 SER A CA 1
ATOM 785 C C . SER A 1 96 ? -5.989 0.478 -2.778 1.00 94.56 96 SER A C 1
ATOM 787 O O . SER A 1 96 ? -6.133 0.350 -1.560 1.00 94.56 96 SER A O 1
ATOM 789 N N . LYS A 1 97 ? -4.880 1.046 -3.275 1.00 95.50 97 LYS A N 1
ATOM 790 C CA . LYS A 1 97 ? -3.819 1.585 -2.397 1.00 95.50 97 LYS A CA 1
ATOM 791 C C . LYS A 1 97 ? -4.356 2.686 -1.482 1.00 95.50 97 LYS A C 1
ATOM 793 O O . LYS A 1 97 ? -4.107 2.660 -0.283 1.00 95.50 97 LYS A O 1
ATOM 798 N N . VAL A 1 98 ? -5.128 3.615 -2.042 1.00 96.69 98 VAL A N 1
ATOM 799 C CA . VAL A 1 98 ? -5.684 4.748 -1.294 1.00 96.69 98 VAL A CA 1
ATOM 800 C C . VAL A 1 98 ? -6.643 4.260 -0.211 1.00 96.69 98 VAL A C 1
ATOM 802 O O . VAL A 1 98 ? -6.540 4.692 0.935 1.00 96.69 98 VAL A O 1
ATOM 805 N N . ASP A 1 99 ? -7.525 3.317 -0.537 1.00 93.94 99 ASP A N 1
ATOM 806 C CA . ASP A 1 99 ? -8.491 2.806 0.438 1.00 93.94 99 ASP A CA 1
ATOM 807 C C . ASP A 1 99 ? -7.817 1.944 1.505 1.00 93.94 99 ASP A C 1
ATOM 809 O O . ASP A 1 99 ? -8.207 2.015 2.665 1.00 93.94 99 ASP A O 1
ATOM 813 N N . THR A 1 100 ? -6.741 1.226 1.156 1.00 95.19 100 THR A N 1
ATOM 814 C CA . THR A 1 100 ? -5.901 0.514 2.135 1.00 95.19 100 THR A CA 1
ATOM 815 C C . THR A 1 100 ? -5.351 1.492 3.180 1.00 95.19 100 THR A C 1
ATOM 817 O O . THR A 1 100 ? -5.447 1.229 4.376 1.00 95.19 100 THR A O 1
ATOM 820 N N . LEU A 1 101 ? -4.824 2.648 2.754 1.00 97.44 101 LEU A N 1
ATOM 821 C CA . LEU A 1 101 ? -4.306 3.663 3.681 1.00 97.44 101 LEU A CA 1
ATOM 822 C C . LEU A 1 101 ? -5.415 4.297 4.526 1.00 97.44 101 LEU A C 1
ATOM 824 O O . LEU A 1 101 ? -5.263 4.437 5.738 1.00 97.44 101 LEU A O 1
ATOM 828 N N . ARG A 1 102 ? -6.545 4.661 3.905 1.00 95.44 102 ARG A N 1
ATOM 829 C CA . ARG A 1 102 ? -7.697 5.239 4.618 1.00 95.44 102 ARG A CA 1
ATOM 830 C C . ARG A 1 102 ? -8.233 4.282 5.680 1.00 95.44 102 ARG A C 1
ATOM 832 O O . ARG A 1 102 ? -8.502 4.703 6.803 1.00 95.44 102 ARG A O 1
ATOM 839 N N . LEU A 1 103 ? -8.360 3.003 5.330 1.00 93.56 103 LEU A N 1
ATOM 840 C CA . LEU A 1 103 ? -8.840 1.968 6.235 1.00 93.56 103 LEU A CA 1
ATOM 841 C C . LEU A 1 103 ? -7.850 1.722 7.378 1.00 93.56 103 LEU A C 1
ATOM 843 O O . LEU A 1 103 ? -8.285 1.620 8.519 1.00 93.56 103 LEU A O 1
ATOM 847 N N . ALA A 1 104 ? -6.542 1.717 7.106 1.00 96.25 104 ALA A N 1
ATOM 848 C CA . ALA A 1 104 ? -5.515 1.607 8.143 1.00 96.25 104 ALA A CA 1
ATOM 849 C C . ALA A 1 104 ? -5.596 2.747 9.170 1.00 96.25 104 ALA A C 1
ATOM 851 O O . ALA A 1 104 ? -5.628 2.487 10.370 1.00 96.25 104 ALA A O 1
ATOM 852 N N . ILE A 1 105 ? -5.705 4.001 8.714 1.00 95.94 105 ILE A N 1
ATOM 853 C CA . ILE A 1 105 ? -5.848 5.166 9.605 1.00 95.94 105 ILE A CA 1
ATOM 854 C C . ILE A 1 105 ? -7.110 5.038 10.462 1.00 95.94 105 ILE A C 1
ATOM 856 O O . ILE A 1 105 ? -7.069 5.275 11.669 1.00 95.94 105 ILE A O 1
ATOM 860 N N . ARG A 1 106 ? -8.238 4.656 9.850 1.00 93.25 106 ARG A N 1
ATOM 861 C CA . ARG A 1 106 ? -9.499 4.458 10.575 1.00 93.25 106 ARG A CA 1
ATOM 862 C C . ARG A 1 106 ? -9.376 3.342 11.609 1.00 93.25 106 ARG A C 1
ATOM 864 O O . ARG A 1 106 ? -9.865 3.502 12.721 1.00 93.25 106 ARG A O 1
ATOM 871 N N . TYR A 1 107 ? -8.721 2.240 11.254 1.00 94.81 107 TYR A N 1
ATOM 872 C CA . TYR A 1 107 ? -8.587 1.095 12.144 1.00 94.81 107 TYR A CA 1
ATOM 873 C C . TYR A 1 107 ? -7.705 1.405 13.352 1.00 94.81 107 TYR A C 1
ATOM 875 O O . TYR A 1 107 ? -8.089 1.076 14.468 1.00 94.81 107 TYR A O 1
ATOM 883 N N . ILE A 1 108 ? -6.590 2.116 13.161 1.00 95.38 108 ILE A N 1
ATOM 884 C CA . ILE A 1 108 ? -5.752 2.578 14.277 1.00 95.38 108 ILE A CA 1
ATOM 885 C C . ILE A 1 108 ? -6.585 3.428 15.246 1.00 95.38 108 ILE A C 1
ATOM 887 O O . ILE A 1 108 ? -6.630 3.122 16.433 1.00 95.38 108 ILE A O 1
ATOM 891 N N . LYS A 1 109 ? -7.326 4.424 14.739 1.00 93.88 109 LYS A N 1
ATOM 892 C CA . LYS A 1 109 ? -8.202 5.274 15.568 1.00 93.88 109 LYS A CA 1
ATOM 893 C C . LYS A 1 109 ? -9.281 4.483 16.305 1.00 93.88 109 LYS A C 1
ATOM 895 O O . LYS A 1 109 ? -9.597 4.790 17.449 1.00 93.88 109 LYS A O 1
ATOM 900 N N . HIS A 1 110 ? -9.853 3.475 15.651 1.00 91.25 110 HIS A N 1
ATOM 901 C CA . HIS A 1 110 ? -10.822 2.585 16.278 1.00 91.25 110 HIS A CA 1
ATOM 902 C C . HIS A 1 110 ? -10.198 1.824 17.453 1.00 91.25 110 HIS A C 1
ATOM 904 O O . HIS A 1 110 ? -10.753 1.846 18.546 1.00 91.25 110 HIS A O 1
ATOM 910 N N . LEU A 1 111 ? -9.032 1.201 17.252 1.00 93.25 111 LEU A N 1
ATOM 911 C CA . LEU A 1 111 ? -8.336 0.472 18.314 1.00 93.25 111 LEU A CA 1
ATOM 912 C C . LEU A 1 111 ? -7.954 1.398 19.479 1.00 93.25 111 LEU A C 1
ATOM 914 O O . LEU A 1 111 ? -8.121 1.020 20.634 1.00 93.25 111 LEU A O 1
ATOM 918 N N . GLU A 1 112 ? -7.510 2.625 19.196 1.00 94.12 112 GLU A N 1
ATOM 919 C CA . GLU A 1 112 ? -7.244 3.638 20.225 1.00 94.12 112 GLU A CA 1
ATOM 920 C C . GLU A 1 112 ? -8.495 3.995 21.042 1.00 94.12 112 GLU A C 1
ATOM 922 O O . GLU A 1 112 ? -8.392 4.157 22.256 1.00 94.12 112 GLU A O 1
ATOM 927 N N . ALA A 1 113 ? -9.663 4.114 20.405 1.00 91.00 113 ALA A N 1
ATOM 928 C CA . ALA A 1 113 ? -10.925 4.412 21.083 1.00 91.00 113 ALA A CA 1
ATOM 929 C C . ALA A 1 113 ? -11.399 3.236 21.953 1.00 91.00 113 ALA A C 1
ATOM 931 O O . ALA A 1 113 ? -11.744 3.435 23.117 1.00 91.00 113 ALA A O 1
ATOM 932 N N . VAL A 1 114 ? -11.302 2.003 21.438 1.00 92.00 114 VAL A N 1
ATOM 933 C CA . VAL A 1 114 ? -11.609 0.780 22.201 1.00 92.00 114 VAL A CA 1
ATOM 934 C C . VAL A 1 114 ? -10.750 0.700 23.464 1.00 92.00 114 VAL A C 1
ATOM 936 O O . VAL A 1 114 ? -11.275 0.453 24.544 1.00 92.00 114 VAL A O 1
ATOM 939 N N . LEU A 1 115 ? -9.447 0.980 23.361 1.00 92.75 115 LEU A N 1
ATOM 940 C CA . LEU A 1 115 ? -8.546 1.004 24.520 1.00 92.75 115 LEU A CA 1
ATOM 941 C C . LEU A 1 115 ? -8.875 2.119 25.529 1.00 92.75 115 LEU A C 1
ATOM 943 O O . LEU A 1 115 ? -8.532 1.999 26.702 1.00 92.75 115 LEU A O 1
ATOM 947 N N . LYS A 1 116 ? -9.538 3.193 25.090 1.00 91.25 116 LYS A N 1
ATOM 948 C CA . LYS A 1 116 ? -10.002 4.303 25.938 1.00 91.25 116 LYS A CA 1
ATOM 949 C C . LYS A 1 116 ? -11.413 4.091 26.501 1.00 91.25 116 LYS A C 1
ATOM 951 O O . LYS A 1 116 ? -11.893 4.954 27.228 1.00 91.25 116 LYS A O 1
ATOM 956 N N . ASN A 1 117 ? -12.056 2.957 26.206 1.00 80.38 117 ASN A N 1
ATOM 957 C CA . ASN A 1 117 ? -13.469 2.678 26.497 1.00 80.38 117 ASN A CA 1
ATOM 958 C C . ASN A 1 117 ? -14.452 3.660 25.825 1.00 80.38 117 ASN A C 1
ATOM 960 O O . ASN A 1 117 ? -15.575 3.837 26.292 1.00 80.38 117 ASN A O 1
ATOM 964 N N . GLU A 1 118 ? -14.045 4.296 24.726 1.00 73.44 118 GLU A N 1
ATOM 965 C CA . GLU A 1 118 ? -14.921 5.101 23.877 1.00 73.44 118 GLU A CA 1
ATOM 966 C C . GLU A 1 118 ? -15.408 4.208 22.723 1.00 73.44 118 GLU A C 1
ATOM 968 O O . GLU A 1 118 ? -14.621 3.786 21.872 1.00 73.44 118 GLU A O 1
ATOM 973 N N . GLU A 1 119 ? -16.699 3.861 22.683 1.00 66.25 119 GLU A N 1
ATOM 974 C CA . GLU A 1 119 ? -17.238 3.058 21.579 1.00 66.25 119 GLU A CA 1
ATOM 975 C C . GLU A 1 119 ? -17.196 3.842 20.259 1.00 66.25 119 GLU A C 1
ATOM 977 O O . GLU A 1 119 ? -18.008 4.730 20.005 1.00 66.25 119 GLU A O 1
ATOM 982 N N . HIS A 1 120 ? -16.270 3.478 19.372 1.00 63.41 120 HIS A N 1
ATOM 983 C CA . HIS A 1 120 ? -16.206 4.014 18.015 1.00 63.41 120 HIS A CA 1
ATOM 984 C C . HIS A 1 120 ? -16.446 2.895 16.999 1.00 63.41 120 HIS A C 1
ATOM 986 O O . HIS A 1 120 ? -15.511 2.220 16.585 1.00 63.41 120 HIS A O 1
ATOM 992 N N . MET A 1 121 ? -17.690 2.666 16.582 1.00 62.78 121 MET A N 1
ATOM 993 C CA . MET A 1 121 ? -18.005 1.629 15.592 1.00 62.78 121 MET A CA 1
ATOM 994 C C . MET A 1 121 ? -17.529 2.002 14.181 1.00 62.78 121 MET A C 1
ATOM 996 O O . MET A 1 121 ? -17.671 3.143 13.740 1.00 62.78 121 MET A O 1
ATOM 1000 N N . PHE A 1 122 ? -16.986 1.013 13.461 1.00 60.53 122 PHE A N 1
ATOM 1001 C CA . PHE A 1 122 ? -16.702 1.085 12.028 1.00 60.53 122 PHE A CA 1
ATOM 1002 C C . PHE A 1 122 ? -17.967 1.506 11.262 1.00 60.53 122 PHE A C 1
ATOM 1004 O O . PHE A 1 122 ? -18.895 0.714 11.116 1.00 60.53 122 PHE A O 1
ATOM 1011 N N . LYS A 1 123 ? -18.001 2.745 10.770 1.00 50.62 123 LYS A N 1
ATOM 1012 C CA . LYS A 1 123 ? -18.932 3.192 9.729 1.00 50.62 123 LYS A CA 1
ATOM 1013 C C . LYS A 1 123 ? -18.148 3.637 8.501 1.00 50.62 123 LYS A C 1
ATOM 1015 O O . LYS A 1 123 ? -17.056 4.239 8.668 1.00 50.62 123 LYS A O 1
#

Organism: Parelaphostrongylus tenuis (NCBI:txid148309)

InterPro domains:
  IPR011598 Myc-type, basic helix-loop-helix (bHLH) domain [PF00010] (63-112)
  IPR011598 Myc-type, basic helix-loop-helix (bHLH) domain [PS50888] (59-111)
  IPR011598 Myc-type, basic helix-loop-helix (bHLH) domain [SM00353] (65-117)
  IPR036638 Helix-loop-helix DNA-binding domain superfamily [G3DSA:4.10.280.10] (62-117)
  IPR036638 Helix-loop-helix DNA-binding domain superfamily [SSF47459] (63-117)
  IPR050283 E-box Binding Transcriptional Regulators [PTHR23349] (27-119)

pLDDT: mean 71.5, std 21.56, range [32.06, 98.38]

Foldseek 3Di:
DDDDDDDDDDDDDDDDDDDDDDDDDDDDDPDPPPPPDDCPPPPNDDDDPVRQVVDPVSVVVVVVVVVVVVVVVVVVVVLVVLVVPFPDPDPPDDDDPVVSVVRSVVVVVCVVCVVVVNHDDDD

Secondary structure (DSSP, 8-state):
----PPPPPP----------------------------TT-TT-PPPPGGGGTT-HHHHHHHHHHHHHHHHHHHHHHHHHHHHHTS--S-TTS---HHHHHHHHHHHHHHHHHHHTT------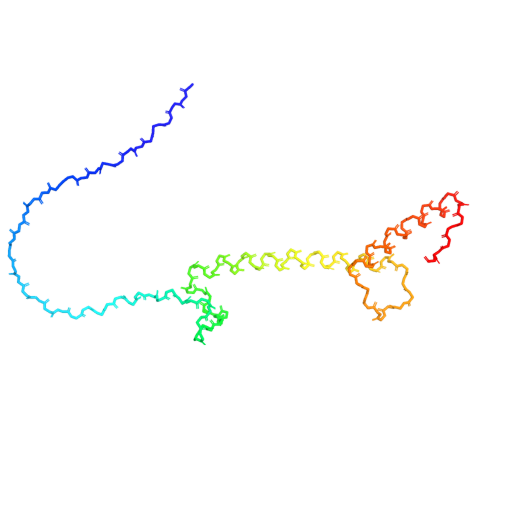

Radius of gyration: 32.7 Å; chains: 1; bounding box: 74×37×80 Å